Protein AF-A0A7C1Y6N6-F1 (afdb_monomer_lite)

Structure (mmCIF, N/CA/C/O backbone):
data_AF-A0A7C1Y6N6-F1
#
_entry.id   AF-A0A7C1Y6N6-F1
#
loop_
_atom_site.group_PDB
_atom_site.id
_atom_site.type_symbol
_atom_site.label_atom_id
_atom_site.label_alt_id
_atom_site.label_comp_id
_atom_site.label_asym_id
_atom_site.label_entity_id
_atom_site.label_seq_id
_atom_site.pdbx_PDB_ins_code
_atom_site.Cartn_x
_atom_site.Cartn_y
_atom_site.Cartn_z
_atom_site.occupancy
_atom_site.B_iso_or_equiv
_atom_site.auth_seq_id
_atom_site.auth_comp_id
_atom_site.auth_asym_id
_atom_site.auth_atom_id
_atom_site.pdbx_PDB_model_num
ATOM 1 N N . ARG A 1 1 ? 8.015 -16.826 0.074 1.00 53.22 1 ARG A N 1
ATOM 2 C CA . ARG A 1 1 ? 7.740 -15.611 0.891 1.00 53.22 1 ARG A CA 1
ATOM 3 C C . ARG A 1 1 ? 8.699 -14.441 0.628 1.00 53.22 1 ARG A C 1
ATOM 5 O O . ARG A 1 1 ? 8.210 -13.325 0.575 1.00 53.22 1 ARG A O 1
ATOM 12 N N . ARG A 1 2 ? 10.025 -14.633 0.481 1.00 55.56 2 ARG A N 1
ATOM 13 C CA . ARG A 1 2 ? 10.975 -13.515 0.249 1.00 55.56 2 ARG A CA 1
ATOM 14 C C . ARG A 1 2 ? 11.038 -13.040 -1.218 1.00 55.56 2 ARG A C 1
ATOM 16 O O . ARG A 1 2 ? 10.923 -11.845 -1.450 1.00 55.56 2 ARG A O 1
ATOM 23 N N . ARG A 1 3 ? 11.111 -13.963 -2.190 1.00 61.03 3 ARG A N 1
ATOM 24 C CA . ARG A 1 3 ? 11.088 -13.671 -3.645 1.00 61.03 3 ARG A CA 1
ATOM 25 C C . ARG A 1 3 ? 9.818 -12.923 -4.085 1.00 61.03 3 ARG A C 1
ATOM 27 O O . ARG A 1 3 ? 9.898 -11.932 -4.795 1.00 61.03 3 ARG A O 1
ATOM 34 N N . THR A 1 4 ? 8.678 -13.323 -3.525 1.00 66.31 4 THR A N 1
ATOM 35 C CA . THR A 1 4 ? 7.355 -12.721 -3.759 1.00 66.31 4 THR A CA 1
ATOM 36 C C . THR A 1 4 ? 7.255 -11.245 -3.362 1.00 66.31 4 THR A C 1
ATOM 38 O O . THR A 1 4 ? 6.478 -10.519 -3.967 1.00 66.31 4 THR A O 1
ATOM 41 N N . ASN A 1 5 ? 8.036 -10.774 -2.380 1.00 72.69 5 ASN A N 1
ATOM 42 C CA . ASN A 1 5 ? 8.014 -9.357 -1.991 1.00 72.69 5 ASN A CA 1
ATOM 43 C C . ASN A 1 5 ? 8.775 -8.479 -2.991 1.00 72.69 5 ASN A C 1
ATOM 45 O O . ASN A 1 5 ? 8.310 -7.395 -3.308 1.00 72.69 5 ASN A O 1
ATOM 49 N N . LEU A 1 6 ? 9.913 -8.950 -3.510 1.00 75.06 6 LEU A N 1
ATOM 50 C CA . LEU A 1 6 ? 10.669 -8.202 -4.518 1.00 75.06 6 LEU A CA 1
ATOM 51 C C . LEU A 1 6 ? 9.906 -8.137 -5.846 1.00 75.06 6 LEU A C 1
ATOM 53 O O . LEU A 1 6 ? 9.823 -7.080 -6.453 1.00 75.06 6 LEU A O 1
ATOM 57 N N . GLN A 1 7 ? 9.290 -9.250 -6.254 1.00 78.25 7 GLN A N 1
ATOM 58 C CA . GLN A 1 7 ? 8.429 -9.295 -7.441 1.00 78.25 7 GLN A CA 1
ATOM 59 C C . GLN A 1 7 ? 7.243 -8.333 -7.320 1.00 78.25 7 GLN A C 1
ATOM 61 O O . GLN A 1 7 ? 6.901 -7.665 -8.289 1.00 78.25 7 GLN A O 1
ATOM 66 N N . ARG A 1 8 ? 6.658 -8.220 -6.118 1.00 76.56 8 ARG A N 1
ATOM 67 C CA . ARG A 1 8 ? 5.615 -7.231 -5.834 1.00 76.56 8 ARG A CA 1
ATOM 68 C C . ARG A 1 8 ? 6.126 -5.806 -6.031 1.00 76.56 8 ARG A C 1
ATOM 70 O O . ARG A 1 8 ? 5.504 -5.052 -6.759 1.00 76.56 8 ARG A O 1
ATOM 77 N N . MET A 1 9 ? 7.249 -5.462 -5.404 1.00 76.19 9 MET A N 1
ATOM 78 C CA . MET A 1 9 ? 7.831 -4.121 -5.501 1.00 76.19 9 MET A CA 1
ATOM 79 C C . MET A 1 9 ? 8.211 -3.759 -6.936 1.00 76.19 9 MET A C 1
ATOM 81 O O . MET A 1 9 ? 7.994 -2.637 -7.368 1.00 76.19 9 MET A O 1
ATOM 85 N N . PHE A 1 10 ? 8.739 -4.718 -7.695 1.00 80.50 10 PHE A N 1
ATOM 86 C CA . PHE A 1 10 ? 9.030 -4.516 -9.108 1.00 80.50 10 PHE A CA 1
ATOM 87 C C . PHE A 1 10 ? 7.756 -4.219 -9.910 1.00 80.50 10 PHE A C 1
ATOM 89 O O . PHE A 1 10 ? 7.729 -3.257 -10.668 1.00 80.50 10 PHE A O 1
ATOM 96 N N . LEU A 1 11 ? 6.679 -4.981 -9.693 1.00 81.75 11 LEU A N 1
ATOM 97 C CA . LEU A 1 11 ? 5.382 -4.696 -10.315 1.00 81.75 11 LEU A CA 1
ATOM 98 C C . LEU A 1 11 ? 4.800 -3.346 -9.876 1.00 81.75 11 LEU A C 1
ATOM 100 O O . LEU A 1 11 ? 4.214 -2.661 -10.703 1.00 81.75 11 LEU A O 1
ATOM 104 N N . GLU A 1 12 ? 4.979 -2.939 -8.618 1.00 75.62 12 GLU A N 1
ATOM 105 C CA . GLU A 1 12 ? 4.579 -1.607 -8.140 1.00 75.62 12 GLU A CA 1
ATOM 106 C C . GLU A 1 12 ? 5.338 -0.496 -8.869 1.00 75.62 12 GLU A C 1
ATOM 108 O O . GLU A 1 12 ? 4.723 0.489 -9.258 1.00 75.62 12 GLU A O 1
ATOM 113 N N . ILE A 1 13 ? 6.642 -0.658 -9.111 1.00 78.75 13 ILE A N 1
ATOM 114 C CA . ILE A 1 13 ? 7.439 0.307 -9.885 1.00 78.75 13 ILE A CA 1
ATOM 115 C C . ILE A 1 13 ? 6.939 0.387 -11.321 1.00 78.75 13 ILE A C 1
ATOM 117 O O . ILE A 1 13 ? 6.747 1.484 -11.835 1.00 78.75 13 ILE A O 1
ATOM 121 N N . LEU A 1 14 ? 6.706 -0.762 -11.958 1.00 80.56 14 LEU A N 1
ATOM 122 C CA . LEU A 1 14 ? 6.194 -0.801 -13.325 1.00 80.56 14 LEU A CA 1
ATOM 123 C C . LEU A 1 14 ? 4.798 -0.178 -13.424 1.00 80.56 14 LEU A C 1
ATOM 125 O O . LEU A 1 14 ? 4.539 0.557 -14.370 1.00 80.56 14 LEU A O 1
ATOM 129 N N . LEU A 1 15 ? 3.931 -0.411 -12.434 1.00 76.94 15 LEU A N 1
ATOM 130 C CA . LEU A 1 15 ? 2.653 0.286 -12.313 1.00 76.94 15 LEU A CA 1
ATOM 131 C C . LEU A 1 15 ? 2.894 1.795 -12.174 1.00 76.94 15 LEU A C 1
ATOM 133 O O . LEU A 1 15 ? 2.416 2.564 -12.993 1.00 76.94 15 LEU A O 1
ATOM 137 N N . HIS A 1 16 ? 3.690 2.246 -11.207 1.00 70.19 16 HIS A N 1
ATOM 138 C CA . HIS A 1 16 ? 3.958 3.674 -11.022 1.00 70.19 16 HIS A CA 1
ATOM 139 C C . HIS A 1 16 ? 4.519 4.364 -12.278 1.00 70.19 16 HIS A C 1
ATOM 141 O O . HIS A 1 16 ? 4.119 5.494 -12.558 1.00 70.19 16 HIS A O 1
ATOM 147 N N . ALA A 1 17 ? 5.376 3.679 -13.042 1.00 73.31 17 ALA A N 1
ATOM 148 C CA . ALA A 1 17 ? 5.928 4.163 -14.304 1.00 73.31 17 ALA A CA 1
ATOM 149 C C . ALA A 1 17 ? 4.894 4.193 -15.441 1.00 73.31 17 ALA A C 1
ATOM 151 O O . ALA A 1 17 ? 4.815 5.190 -16.148 1.00 73.31 17 ALA A O 1
ATOM 152 N N . ALA A 1 18 ? 4.069 3.150 -15.590 1.00 73.88 18 ALA A N 1
ATOM 153 C CA . ALA A 1 18 ? 3.022 3.096 -16.618 1.00 73.88 18 ALA A CA 1
ATOM 154 C C . ALA A 1 18 ? 1.959 4.193 -16.434 1.00 73.88 18 ALA A C 1
ATOM 156 O O . ALA A 1 18 ? 1.316 4.631 -17.373 1.00 73.88 18 ALA A O 1
ATOM 157 N N . TRP A 1 19 ? 1.793 4.686 -15.210 1.00 68.62 19 TRP A N 1
ATOM 158 C CA . TRP A 1 19 ? 0.870 5.770 -14.901 1.00 68.62 19 TRP A CA 1
ATOM 159 C C . TRP A 1 19 ? 1.496 7.181 -15.030 1.00 68.62 19 TRP A C 1
ATOM 161 O O . TRP A 1 19 ? 0.855 8.158 -14.617 1.00 68.62 19 TRP A O 1
ATOM 171 N N . ALA A 1 20 ? 2.732 7.328 -15.532 1.00 62.59 20 ALA A N 1
ATOM 172 C CA . ALA A 1 20 ? 3.451 8.612 -15.607 1.00 62.59 20 ALA A CA 1
ATOM 173 C C . ALA A 1 20 ? 2.683 9.699 -16.382 1.00 62.59 20 ALA A C 1
ATOM 175 O O . ALA A 1 20 ? 2.687 10.853 -15.958 1.00 62.59 20 ALA A O 1
ATOM 176 N N . ASP A 1 21 ? 1.921 9.308 -17.404 1.00 62.91 21 ASP A N 1
ATOM 177 C CA . ASP A 1 21 ? 1.156 10.226 -18.261 1.00 62.91 21 ASP A CA 1
ATOM 178 C C . ASP A 1 21 ? -0.277 10.487 -17.744 1.00 62.91 21 ASP A C 1
ATOM 180 O O . ASP A 1 21 ? -1.095 11.132 -18.398 1.00 62.91 21 ASP A O 1
ATOM 184 N N . GLY A 1 22 ? -0.600 9.997 -16.541 1.00 59.34 22 GLY A N 1
ATOM 185 C CA . GLY A 1 22 ? -1.863 10.265 -15.841 1.00 59.34 22 GLY A CA 1
ATOM 186 C C . GLY A 1 22 ? -3.009 9.290 -16.138 1.00 59.34 22 GLY A C 1
ATOM 187 O O . GLY A 1 22 ? -3.966 9.245 -15.366 1.00 59.34 22 GLY A O 1
ATOM 188 N N . VAL A 1 23 ? -2.899 8.456 -17.176 1.00 70.81 23 VAL A N 1
ATOM 189 C CA . VAL A 1 23 ? -3.888 7.426 -17.542 1.00 70.81 23 VAL A CA 1
ATOM 190 C C . VAL A 1 23 ? -3.160 6.132 -17.890 1.00 70.81 23 VAL A C 1
ATOM 192 O O . VAL A 1 23 ? -2.281 6.158 -18.738 1.00 70.81 23 VAL A O 1
ATOM 195 N N . LEU A 1 24 ? -3.541 5.010 -17.269 1.00 72.94 24 LEU A N 1
ATOM 196 C CA . LEU A 1 24 ? -3.082 3.685 -17.696 1.00 72.94 24 LEU A CA 1
ATOM 197 C C . LEU A 1 24 ? -3.916 3.217 -18.883 1.00 72.94 24 LEU A C 1
ATOM 199 O O . LEU A 1 24 ? -5.133 3.043 -18.762 1.00 72.94 24 LEU A O 1
ATOM 203 N N . GLN A 1 25 ? -3.265 3.007 -20.019 1.00 78.69 25 GLN A N 1
ATOM 204 C CA . GLN A 1 25 ? -3.929 2.528 -21.222 1.00 78.69 25 GLN A CA 1
ATOM 205 C C . GLN A 1 25 ? -4.237 1.024 -21.117 1.00 78.69 25 GLN A C 1
ATOM 207 O O . GLN A 1 25 ? -3.493 0.280 -20.464 1.00 78.69 25 GLN A O 1
ATOM 212 N N . PRO A 1 26 ? -5.311 0.533 -21.764 1.00 80.12 26 PRO A N 1
ATOM 213 C CA . PRO A 1 26 ? -5.644 -0.893 -21.773 1.00 80.12 26 PRO A CA 1
ATOM 214 C C . PRO A 1 26 ? -4.478 -1.788 -22.223 1.00 80.12 26 PRO A C 1
ATOM 216 O O . PRO A 1 26 ? -4.283 -2.882 -21.689 1.00 80.12 26 PRO A O 1
ATOM 219 N N . GLU A 1 27 ? -3.669 -1.316 -23.171 1.00 80.56 27 GLU A N 1
ATOM 220 C CA . GLU A 1 27 ? -2.489 -2.003 -23.694 1.00 80.56 27 GLU A CA 1
ATOM 221 C C . GLU A 1 27 ? -1.383 -2.134 -22.635 1.00 80.56 27 GLU A C 1
ATOM 223 O O . GLU A 1 27 ? -0.765 -3.195 -22.500 1.00 80.56 27 GLU A O 1
ATOM 228 N N . GLU A 1 28 ? -1.164 -1.084 -21.841 1.00 80.50 28 GLU A N 1
ATOM 229 C CA . GLU A 1 28 ? -0.197 -1.072 -20.740 1.00 80.50 28 GLU A CA 1
ATOM 230 C C . GLU A 1 28 ? -0.659 -1.981 -19.600 1.00 80.50 28 GLU A C 1
ATOM 232 O O . GLU A 1 28 ? 0.128 -2.768 -19.070 1.00 80.50 28 GLU A O 1
ATOM 237 N N . GLN A 1 29 ? -1.953 -1.950 -19.270 1.00 81.88 29 GLN A N 1
ATOM 238 C CA . GLN A 1 29 ? -2.547 -2.852 -18.287 1.00 81.88 29 GLN A CA 1
ATOM 239 C C . GLN A 1 29 ? -2.396 -4.321 -18.717 1.00 81.88 29 GLN A C 1
ATOM 241 O O . GLN A 1 29 ? -1.992 -5.172 -17.917 1.00 81.88 29 GLN A O 1
ATOM 246 N N . ALA A 1 30 ? -2.653 -4.626 -19.993 1.00 83.62 30 ALA A N 1
ATOM 247 C CA . ALA A 1 30 ? -2.473 -5.963 -20.550 1.00 83.62 30 ALA A CA 1
ATOM 248 C C . ALA A 1 30 ? -1.001 -6.412 -20.514 1.00 83.62 30 ALA A C 1
ATOM 250 O O . ALA A 1 30 ? -0.710 -7.564 -20.173 1.00 83.62 30 ALA A O 1
ATOM 251 N N . LEU A 1 31 ? -0.057 -5.514 -20.814 1.00 86.00 31 LEU A N 1
ATOM 252 C CA . LEU A 1 31 ? 1.376 -5.792 -20.704 1.00 86.00 31 LEU A CA 1
ATOM 253 C C . LEU A 1 31 ? 1.788 -6.077 -19.253 1.00 86.00 31 LEU A C 1
ATOM 255 O O . LEU A 1 31 ? 2.456 -7.079 -18.994 1.00 86.00 31 LEU A O 1
ATOM 259 N N . LEU A 1 32 ? 1.354 -5.252 -18.299 1.00 86.69 32 LEU A N 1
ATOM 260 C CA . LEU A 1 32 ? 1.636 -5.442 -16.874 1.00 86.69 32 LEU A CA 1
ATOM 261 C C . LEU A 1 32 ? 1.068 -6.762 -16.348 1.00 86.69 32 LEU A C 1
ATOM 263 O O . LEU A 1 32 ? 1.739 -7.448 -15.574 1.00 86.69 32 LEU A O 1
ATOM 267 N N . ARG A 1 33 ? -0.122 -7.163 -16.812 1.00 86.62 33 ARG A N 1
ATOM 268 C CA . ARG A 1 33 ? -0.713 -8.465 -16.479 1.00 86.62 33 ARG A CA 1
ATOM 269 C C . ARG A 1 33 ? 0.150 -9.618 -16.987 1.00 86.62 33 ARG A C 1
ATOM 271 O O . ARG A 1 33 ? 0.455 -10.524 -16.218 1.00 86.62 33 ARG A O 1
ATOM 278 N N . ARG A 1 34 ? 0.639 -9.538 -18.229 1.00 85.94 34 ARG A N 1
ATOM 279 C CA . ARG A 1 34 ? 1.562 -10.539 -18.798 1.00 85.94 34 ARG A CA 1
ATOM 280 C C . ARG A 1 34 ? 2.887 -10.611 -18.036 1.00 85.94 34 ARG A C 1
ATOM 282 O O . ARG A 1 34 ? 3.404 -11.704 -17.815 1.00 85.94 34 ARG A O 1
ATOM 289 N N . VAL A 1 35 ? 3.435 -9.469 -17.614 1.00 86.19 35 VAL A N 1
ATOM 290 C CA . VAL A 1 35 ? 4.643 -9.428 -16.771 1.00 86.19 35 VAL A CA 1
ATOM 291 C C . VAL A 1 35 ? 4.365 -10.065 -15.407 1.00 86.19 35 VAL A C 1
ATOM 293 O O . VAL A 1 35 ? 5.174 -10.859 -14.928 1.00 86.19 35 VAL A O 1
ATOM 296 N N . ALA A 1 36 ? 3.215 -9.777 -14.794 1.00 86.12 36 ALA A N 1
ATOM 297 C CA . ALA A 1 36 ? 2.814 -10.372 -13.523 1.00 86.12 36 ALA A CA 1
ATOM 298 C C . ALA A 1 36 ? 2.668 -11.898 -13.621 1.00 86.12 36 ALA A C 1
ATOM 300 O O . ALA A 1 36 ? 3.207 -12.615 -12.772 1.00 86.12 36 ALA A O 1
ATOM 301 N N . ASP A 1 37 ? 2.042 -12.394 -14.689 1.00 86.44 37 ASP A N 1
ATOM 302 C CA . ASP A 1 37 ? 1.920 -13.827 -14.966 1.00 86.44 37 ASP A CA 1
ATOM 303 C C . ASP A 1 37 ? 3.304 -14.481 -15.117 1.00 86.44 37 ASP A C 1
ATOM 305 O O . ASP A 1 37 ? 3.590 -15.492 -14.472 1.00 86.44 37 ASP A O 1
ATOM 309 N N . GLY A 1 38 ? 4.217 -13.857 -15.873 1.00 83.94 38 GLY A N 1
ATOM 310 C CA . GLY A 1 38 ? 5.602 -14.324 -16.028 1.00 83.94 38 GLY A CA 1
ATOM 311 C C . GLY A 1 38 ? 6.410 -14.341 -14.721 1.00 83.94 38 GLY A C 1
ATOM 312 O O . GLY A 1 38 ? 7.340 -15.133 -14.566 1.00 83.94 38 GLY A O 1
ATOM 313 N N . LEU A 1 39 ? 6.036 -13.511 -13.745 1.00 81.50 39 LEU A N 1
ATOM 314 C CA . LEU A 1 39 ? 6.626 -13.485 -12.404 1.00 81.50 39 LEU A CA 1
ATOM 315 C C . LEU A 1 39 ? 5.943 -14.455 -11.422 1.00 81.50 39 LEU A C 1
ATOM 317 O O . LEU A 1 39 ? 6.400 -14.581 -10.280 1.00 81.50 39 LEU A O 1
ATOM 321 N N . GLY A 1 40 ? 4.888 -15.159 -11.842 1.00 82.94 40 GLY A N 1
ATOM 322 C CA . GLY A 1 40 ? 4.114 -16.074 -11.002 1.00 82.94 40 GLY A CA 1
ATOM 323 C C . GLY A 1 40 ? 3.189 -15.359 -10.012 1.00 82.94 40 GLY A C 1
ATOM 324 O O . GLY A 1 40 ? 2.911 -15.888 -8.932 1.00 82.94 40 GLY A O 1
ATOM 325 N N . PHE A 1 41 ? 2.751 -14.140 -10.334 1.00 79.75 41 PHE A N 1
ATOM 326 C CA . PHE A 1 41 ? 1.804 -13.380 -9.526 1.00 79.75 41 PHE A CA 1
ATOM 327 C C . PHE A 1 41 ? 0.365 -13.812 -9.847 1.00 79.75 41 PHE A C 1
ATOM 329 O O . PHE A 1 41 ? -0.040 -13.735 -11.001 1.00 79.75 41 PHE A O 1
ATOM 336 N N . PRO A 1 42 ? -0.446 -14.245 -8.862 1.00 86.25 42 PRO A N 1
ATOM 337 C CA . PRO A 1 42 ? -1.829 -14.617 -9.135 1.00 86.25 42 PRO A CA 1
ATOM 338 C C . PRO A 1 42 ? -2.647 -13.429 -9.675 1.00 86.25 42 PRO A C 1
ATOM 340 O O . PRO A 1 42 ? -2.527 -12.336 -9.113 1.00 86.25 42 PRO A O 1
ATOM 343 N N . PRO A 1 43 ? -3.561 -13.648 -10.639 1.00 81.62 43 PRO A N 1
ATOM 344 C CA . PRO A 1 43 ? -4.466 -12.633 -11.190 1.00 81.62 43 PRO A CA 1
ATOM 345 C C . PRO A 1 43 ? -5.125 -11.744 -10.118 1.00 81.62 43 PRO A C 1
ATOM 347 O O . PRO A 1 43 ? -4.917 -10.535 -10.079 1.00 81.62 43 PRO A O 1
ATOM 350 N N . ALA A 1 44 ? -5.779 -12.362 -9.131 1.00 83.06 44 ALA A N 1
ATOM 351 C CA . ALA A 1 44 ? -6.438 -11.642 -8.038 1.00 83.06 44 ALA A CA 1
ATOM 352 C C . ALA A 1 44 ? -5.469 -10.864 -7.123 1.00 83.06 44 ALA A C 1
ATOM 354 O O . ALA A 1 44 ? -5.871 -9.948 -6.408 1.00 83.06 44 ALA A O 1
ATOM 355 N N . ALA A 1 45 ? -4.191 -11.254 -7.067 1.00 78.75 45 ALA A N 1
ATOM 356 C CA . ALA A 1 45 ? -3.183 -10.518 -6.309 1.00 78.75 45 ALA A CA 1
ATOM 357 C C . ALA A 1 45 ? -2.709 -9.266 -7.056 1.00 78.75 45 ALA A C 1
ATOM 359 O O . ALA A 1 45 ? -2.385 -8.284 -6.387 1.00 78.75 45 ALA A O 1
ATOM 360 N N . PHE A 1 46 ? -2.689 -9.307 -8.391 1.00 82.94 46 PHE A N 1
ATOM 361 C CA . PHE A 1 46 ? -2.466 -8.137 -9.235 1.00 82.94 46 PHE A CA 1
ATOM 362 C C . PHE A 1 46 ? -3.631 -7.155 -9.115 1.00 82.94 46 PHE A C 1
ATOM 364 O O . PHE A 1 46 ? -3.386 -5.997 -8.808 1.00 82.94 46 PHE A O 1
ATOM 371 N N . ASP A 1 47 ? -4.879 -7.624 -9.222 1.00 82.69 47 ASP A N 1
ATOM 372 C CA . ASP A 1 47 ? -6.069 -6.757 -9.129 1.00 82.69 47 ASP A CA 1
ATOM 373 C C . ASP A 1 47 ? -6.095 -5.974 -7.805 1.00 82.69 47 ASP A C 1
ATOM 375 O O . ASP A 1 47 ? -6.344 -4.770 -7.763 1.00 82.69 47 ASP A O 1
ATOM 379 N N . ARG A 1 48 ? -5.751 -6.645 -6.695 1.00 82.12 48 ARG A N 1
ATOM 380 C CA . ARG A 1 48 ? -5.606 -5.985 -5.388 1.00 82.12 48 ARG A CA 1
ATOM 381 C C . ARG A 1 48 ? -4.468 -4.970 -5.364 1.00 82.12 48 ARG A C 1
ATOM 383 O O . ARG A 1 48 ? -4.604 -3.939 -4.720 1.00 82.12 48 ARG A O 1
ATOM 390 N N . LEU A 1 49 ? -3.339 -5.279 -5.999 1.00 79.38 49 LEU A N 1
ATOM 391 C CA . LEU A 1 49 ? -2.184 -4.384 -6.041 1.00 79.38 49 LEU A CA 1
ATOM 392 C C . LEU A 1 49 ? -2.496 -3.119 -6.843 1.00 79.38 49 LEU A C 1
ATOM 394 O O . LEU A 1 49 ? -2.228 -2.018 -6.377 1.00 79.38 49 LEU A O 1
ATOM 398 N N . GLU A 1 50 ? -3.116 -3.282 -8.007 1.00 81.06 50 GLU A N 1
ATOM 399 C CA . GLU A 1 50 ? -3.578 -2.193 -8.860 1.00 81.06 50 GLU A CA 1
ATOM 400 C C . GLU A 1 50 ? -4.586 -1.300 -8.124 1.00 81.06 50 GLU A C 1
ATOM 402 O O . GLU A 1 50 ? -4.422 -0.079 -8.089 1.00 81.06 50 GLU A O 1
ATOM 407 N N . ALA A 1 51 ? -5.571 -1.899 -7.444 1.00 82.19 51 ALA A N 1
ATOM 408 C CA . ALA A 1 51 ? -6.536 -1.161 -6.633 1.00 82.19 51 ALA A CA 1
ATOM 409 C C . ALA A 1 51 ? -5.862 -0.341 -5.516 1.00 82.19 51 ALA A C 1
ATOM 411 O O . ALA A 1 51 ? -6.224 0.817 -5.299 1.00 82.19 51 ALA A O 1
ATOM 412 N N . MET A 1 52 ? -4.856 -0.910 -4.840 1.00 76.81 52 MET A N 1
ATOM 413 C CA . MET A 1 52 ? -4.081 -0.208 -3.809 1.00 76.81 52 MET A CA 1
ATOM 414 C C . MET A 1 52 ? -3.286 0.970 -4.388 1.00 76.81 52 MET A C 1
ATOM 416 O O . MET A 1 52 ? -3.328 2.062 -3.825 1.00 76.81 52 MET A O 1
ATOM 420 N N . VAL A 1 53 ? -2.601 0.781 -5.521 1.00 78.38 53 VAL A N 1
ATOM 421 C CA . VAL A 1 53 ? -1.819 1.843 -6.183 1.00 78.38 53 VAL A CA 1
ATOM 422 C C . VAL A 1 53 ? -2.725 2.988 -6.649 1.00 78.38 53 VAL A C 1
ATOM 424 O O . VAL A 1 53 ? -2.390 4.160 -6.462 1.00 78.38 53 VAL A O 1
ATOM 427 N N . ARG A 1 54 ? -3.910 2.669 -7.187 1.00 78.81 54 ARG A N 1
ATOM 428 C CA . ARG A 1 54 ? -4.919 3.667 -7.573 1.00 78.81 54 ARG A CA 1
ATOM 429 C C . ARG A 1 54 ? -5.421 4.468 -6.369 1.00 78.81 54 ARG A C 1
ATOM 431 O O . ARG A 1 54 ? -5.503 5.691 -6.452 1.00 78.81 54 ARG A O 1
ATOM 438 N N . ALA A 1 55 ? -5.720 3.800 -5.253 1.00 76.50 55 ALA A N 1
ATOM 439 C CA . ALA A 1 55 ? -6.152 4.463 -4.022 1.00 76.50 55 ALA A CA 1
ATOM 440 C C . ALA A 1 55 ? -5.060 5.379 -3.441 1.00 76.50 55 ALA A C 1
ATOM 442 O O . ALA A 1 55 ? -5.357 6.487 -3.005 1.00 76.50 55 ALA A O 1
ATOM 443 N N . GLN A 1 56 ? -3.790 4.964 -3.497 1.00 74.62 56 GLN A N 1
ATOM 444 C CA . GLN A 1 56 ? -2.662 5.802 -3.070 1.00 74.62 56 GLN A CA 1
ATOM 445 C C . GLN A 1 56 ? -2.570 7.095 -3.883 1.00 74.62 56 GLN A C 1
ATOM 447 O O . GLN A 1 56 ? -2.413 8.169 -3.308 1.00 74.62 56 GLN A O 1
ATOM 452 N N . ARG A 1 57 ? -2.731 7.026 -5.209 1.00 73.81 57 ARG A N 1
ATOM 453 C CA . ARG A 1 57 ? -2.763 8.236 -6.043 1.00 73.81 57 ARG A CA 1
ATOM 454 C C . ARG A 1 57 ? -3.943 9.152 -5.733 1.00 73.81 57 ARG A C 1
ATOM 456 O O . ARG A 1 57 ? -3.752 10.357 -5.757 1.00 73.81 57 ARG A O 1
ATOM 463 N N . ALA A 1 58 ? -5.125 8.627 -5.428 1.00 74.25 58 ALA A N 1
ATOM 464 C CA . ALA A 1 58 ? -6.257 9.471 -5.033 1.00 74.25 58 ALA A CA 1
ATOM 465 C C . ALA A 1 58 ? -5.989 10.197 -3.698 1.00 74.25 58 ALA A C 1
ATOM 467 O O . ALA A 1 58 ? -6.199 11.403 -3.588 1.00 74.25 58 ALA A O 1
ATOM 468 N N . PHE A 1 59 ? -5.402 9.484 -2.733 1.00 69.69 59 PHE A N 1
ATOM 469 C CA . PHE A 1 59 ? -5.133 10.004 -1.393 1.00 69.69 59 PHE A CA 1
ATOM 470 C C . PHE A 1 59 ? -3.977 11.018 -1.338 1.00 69.69 59 PHE A C 1
ATOM 472 O O . PHE A 1 59 ? -4.057 12.011 -0.613 1.00 69.69 59 PHE A O 1
ATOM 479 N N . PHE A 1 60 ? -2.891 10.777 -2.086 1.00 71.06 60 PHE A N 1
ATOM 480 C CA . PHE A 1 60 ? -1.678 11.616 -2.082 1.00 71.06 60 PHE A CA 1
ATOM 481 C C . PHE A 1 60 ? -1.545 12.530 -3.311 1.00 71.06 60 PHE A C 1
ATOM 483 O O . PHE A 1 60 ? -0.829 13.524 -3.254 1.00 71.06 60 PHE A O 1
ATOM 490 N N . GLY A 1 61 ? -2.242 12.235 -4.410 1.00 61.97 61 GLY A N 1
ATOM 491 C CA . GLY A 1 61 ? -2.211 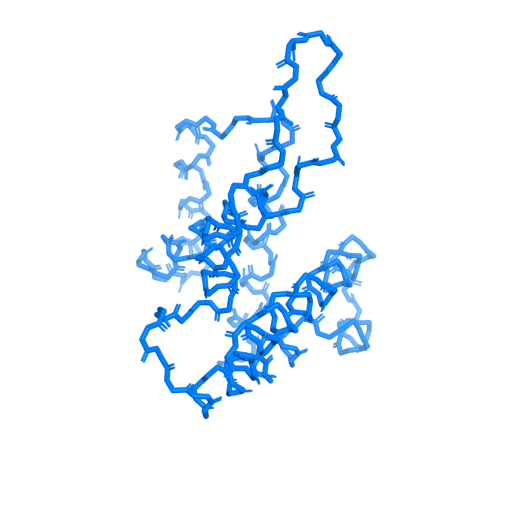12.995 -5.668 1.00 61.97 61 GLY A CA 1
ATOM 492 C C . GLY A 1 61 ? -3.123 14.223 -5.700 1.00 61.97 61 GLY A C 1
ATOM 493 O O . GLY A 1 61 ? -3.140 14.933 -6.698 1.00 61.97 61 GLY A O 1
ATOM 494 N N . GLY A 1 62 ? -3.820 14.540 -4.603 1.00 54.78 62 GLY A N 1
ATOM 495 C CA . GLY A 1 62 ? -4.545 15.808 -4.423 1.00 54.78 62 GLY A CA 1
ATOM 496 C C . GLY A 1 62 ? -3.650 17.054 -4.300 1.00 54.78 62 GLY A C 1
ATOM 497 O O . GLY A 1 62 ? -4.123 18.105 -3.876 1.00 54.78 62 GLY A O 1
ATOM 498 N N . GLY A 1 63 ? -2.364 16.946 -4.633 1.00 49.53 63 GLY A N 1
ATOM 499 C CA . GLY A 1 63 ? -1.398 18.036 -4.615 1.00 49.53 63 GLY A CA 1
ATOM 500 C C . GLY A 1 63 ? -0.262 17.790 -5.599 1.00 49.53 63 GLY A C 1
ATOM 501 O O . GLY A 1 63 ? 0.838 17.497 -5.163 1.00 49.53 63 GLY A O 1
ATOM 502 N N . HIS A 1 64 ? -0.546 17.863 -6.903 1.00 38.62 64 HIS A N 1
ATOM 503 C CA . HIS A 1 64 ? 0.390 18.279 -7.960 1.00 38.62 64 HIS A CA 1
ATOM 504 C C . HIS A 1 64 ? -0.410 18.605 -9.241 1.00 38.62 64 HIS A C 1
ATOM 506 O O . HIS A 1 64 ? -0.679 17.757 -10.084 1.00 38.62 64 HIS A O 1
ATOM 512 N N . GLU A 1 65 ? -0.871 19.855 -9.277 1.00 40.38 65 GLU A N 1
ATOM 513 C CA . GLU A 1 65 ? -1.091 20.757 -10.420 1.00 40.38 65 GLU A CA 1
ATOM 514 C C . GLU A 1 65 ? -1.326 20.153 -11.823 1.00 40.38 65 GLU A C 1
ATOM 516 O O . GLU A 1 65 ? -0.407 19.973 -12.619 1.00 40.38 65 GLU A O 1
ATOM 521 N N . GLN A 1 66 ? -2.606 20.027 -12.189 1.00 38.19 66 GLN A N 1
ATOM 522 C CA . GLN A 1 66 ? -3.059 20.421 -13.528 1.00 38.19 66 GLN A CA 1
ATOM 523 C C . GLN A 1 66 ? -3.125 21.960 -13.584 1.00 38.19 66 GLN A C 1
ATOM 525 O O . GLN A 1 66 ? -3.835 22.558 -12.769 1.00 38.19 66 GLN A O 1
ATOM 530 N N . PRO A 1 67 ? -2.443 22.636 -14.527 1.00 36.16 67 PRO A N 1
ATOM 531 C CA . PRO A 1 67 ? -2.617 24.065 -14.722 1.00 36.16 67 PRO A CA 1
ATOM 532 C C . PRO A 1 67 ? -3.885 24.296 -15.554 1.00 36.16 67 PRO A C 1
ATOM 534 O O . PRO A 1 67 ? -3.872 24.188 -16.777 1.00 36.16 67 PRO A O 1
ATOM 537 N N . GLY A 1 68 ? -4.987 24.619 -14.875 1.00 38.12 68 GLY A N 1
ATOM 538 C CA . GLY A 1 68 ? -6.200 25.149 -15.503 1.00 38.12 68 GLY A CA 1
ATOM 539 C C . GLY A 1 68 ? -7.431 24.262 -15.343 1.00 38.12 68 GLY A C 1
ATOM 540 O O . GLY A 1 68 ? -7.745 23.454 -16.207 1.00 38.12 68 GLY A O 1
ATOM 541 N N . GLY A 1 69 ? -8.181 24.467 -14.260 1.00 36.16 69 GLY A N 1
ATOM 542 C CA . GLY A 1 69 ? -9.499 23.858 -14.090 1.00 36.16 69 GLY A CA 1
ATOM 543 C C . GLY A 1 69 ? -10.025 24.027 -12.671 1.00 36.16 69 GLY A C 1
ATOM 544 O O . GLY A 1 69 ? -9.548 23.366 -11.762 1.00 36.16 69 GLY A O 1
ATOM 545 N N . TYR A 1 70 ? -10.961 24.961 -12.502 1.00 37.28 70 TYR A N 1
ATOM 546 C CA . TYR A 1 70 ? -11.864 25.179 -11.364 1.00 37.28 70 TYR A CA 1
ATOM 547 C C . TYR A 1 70 ? -11.711 24.254 -10.135 1.00 37.28 70 TYR A C 1
ATOM 549 O O . TYR A 1 70 ? -12.087 23.090 -10.177 1.00 37.28 70 TYR A O 1
ATOM 557 N N . GLY A 1 71 ? -11.232 24.844 -9.031 1.00 43.47 71 GLY A N 1
ATOM 558 C CA . GLY A 1 71 ? -11.394 24.427 -7.629 1.00 43.47 71 GLY A CA 1
ATOM 559 C C . GLY A 1 71 ? -11.810 22.980 -7.355 1.00 43.47 71 GLY A C 1
ATOM 560 O O . GLY A 1 71 ? -12.980 22.717 -7.093 1.00 43.47 71 GLY A O 1
ATOM 561 N N . ALA A 1 72 ? -10.844 22.063 -7.309 1.00 46.00 72 ALA A N 1
ATOM 562 C CA . ALA A 1 72 ? -11.047 20.782 -6.645 1.00 46.00 72 ALA A CA 1
ATOM 563 C C . ALA A 1 72 ? -10.972 21.004 -5.127 1.00 46.00 72 ALA A C 1
ATOM 565 O O . ALA A 1 72 ? -9.893 21.084 -4.536 1.00 46.00 72 ALA A O 1
ATOM 566 N N . GLU A 1 73 ? -12.136 21.164 -4.504 1.00 48.91 73 GLU A N 1
ATOM 567 C CA . GLU A 1 73 ? -12.299 21.077 -3.056 1.00 48.91 73 GLU A CA 1
ATOM 568 C C . GLU A 1 73 ? -11.667 19.765 -2.564 1.00 48.91 73 GLU A C 1
ATOM 570 O O . GLU A 1 73 ? -11.808 18.718 -3.202 1.00 48.91 73 GLU A O 1
ATOM 575 N N . ALA A 1 74 ? -10.918 19.817 -1.458 1.00 52.91 74 ALA A N 1
ATOM 576 C CA . ALA A 1 74 ? -10.338 18.614 -0.870 1.00 52.91 74 ALA A CA 1
ATOM 577 C C . ALA A 1 74 ? -11.445 17.556 -0.689 1.00 52.91 74 ALA A C 1
ATOM 579 O O . ALA A 1 74 ? -12.509 17.907 -0.172 1.00 52.91 74 ALA A O 1
ATOM 580 N N . PRO A 1 75 ? -11.223 16.285 -1.084 1.00 56.56 75 PRO A N 1
ATOM 581 C CA . PRO A 1 75 ? -12.269 15.274 -1.015 1.00 56.56 75 PRO A CA 1
ATOM 582 C C . PRO A 1 75 ? -12.838 15.186 0.411 1.00 56.56 75 PRO A C 1
ATOM 584 O O . PRO A 1 75 ? -12.065 15.324 1.374 1.00 56.56 75 PRO A O 1
ATOM 587 N N . PRO A 1 76 ? -14.161 14.973 0.565 1.00 64.94 76 PRO A N 1
ATOM 588 C CA . PRO A 1 76 ? -14.813 14.816 1.857 1.00 64.94 76 PRO A CA 1
ATOM 589 C C . PRO A 1 76 ? -14.030 13.889 2.791 1.00 64.94 76 PRO A C 1
ATOM 591 O O . PRO A 1 76 ? -13.446 12.887 2.378 1.00 64.94 76 PRO A O 1
ATOM 594 N N . ARG A 1 77 ? -14.037 14.189 4.095 1.00 70.81 77 ARG A N 1
ATOM 595 C CA . ARG A 1 77 ? -13.277 13.424 5.103 1.00 70.81 77 ARG A CA 1
ATOM 596 C C . ARG A 1 77 ? -13.600 11.920 5.089 1.00 70.81 77 ARG A C 1
ATOM 598 O O . ARG A 1 77 ? -12.719 11.120 5.397 1.00 70.81 77 ARG A O 1
ATOM 605 N N . ALA A 1 78 ? -14.830 11.552 4.721 1.00 74.19 78 ALA A N 1
ATOM 606 C CA . ALA A 1 78 ? -15.260 10.164 4.555 1.00 74.19 78 ALA A CA 1
ATOM 607 C C . ALA A 1 78 ? -14.522 9.452 3.405 1.00 74.19 78 ALA A C 1
ATOM 609 O O . ALA A 1 78 ? -14.056 8.329 3.590 1.00 74.19 78 ALA A O 1
ATOM 610 N N . ASP A 1 79 ? -14.324 10.127 2.270 1.00 80.12 79 ASP A N 1
ATOM 611 C CA . ASP A 1 79 ? -13.632 9.564 1.105 1.00 80.12 79 ASP A CA 1
ATOM 612 C C . ASP A 1 79 ? -12.149 9.327 1.405 1.00 80.12 79 ASP A C 1
ATOM 614 O O . ASP A 1 79 ? -11.626 8.240 1.157 1.00 80.12 79 ASP A O 1
ATOM 618 N N . ARG A 1 80 ? -11.494 10.281 2.081 1.00 84.25 80 ARG A N 1
ATOM 619 C CA . ARG A 1 80 ? -10.107 10.098 2.547 1.00 84.25 80 ARG A CA 1
ATOM 620 C C . ARG A 1 80 ? -9.966 8.942 3.537 1.00 84.25 80 ARG A C 1
ATOM 622 O O . ARG A 1 80 ? -8.953 8.246 3.538 1.00 84.25 80 ARG A O 1
ATOM 629 N N . LEU A 1 81 ? -10.951 8.734 4.410 1.00 90.69 81 LEU A N 1
ATOM 630 C CA . LEU A 1 81 ? -10.904 7.640 5.380 1.00 90.69 81 LEU A CA 1
ATOM 631 C C . LEU A 1 81 ? -11.041 6.276 4.686 1.00 90.69 81 LEU A C 1
ATOM 633 O O . LEU A 1 81 ? -10.274 5.360 4.983 1.00 90.69 81 LEU A O 1
ATOM 637 N N . ARG A 1 82 ? -11.952 6.165 3.715 1.00 90.06 82 ARG A N 1
ATOM 638 C CA . ARG A 1 82 ? -12.108 4.976 2.866 1.00 90.06 82 ARG A CA 1
ATOM 639 C C . ARG A 1 82 ? -10.834 4.653 2.084 1.00 90.06 82 ARG A C 1
ATOM 641 O O . ARG A 1 82 ? -10.388 3.505 2.063 1.00 90.06 82 ARG A O 1
ATOM 648 N N . GLU A 1 83 ? -10.203 5.663 1.495 1.00 87.06 83 GLU A N 1
ATOM 649 C CA . GLU A 1 83 ? -8.914 5.518 0.814 1.00 87.06 83 GLU A CA 1
ATOM 650 C C . GLU A 1 83 ? -7.806 5.040 1.763 1.00 87.06 83 GLU A C 1
ATOM 652 O O . GLU A 1 83 ? -7.028 4.159 1.401 1.00 87.06 83 GLU A O 1
ATOM 657 N N . ALA A 1 84 ? -7.761 5.538 3.003 1.00 92.50 84 ALA A N 1
ATOM 658 C CA . ALA A 1 84 ? -6.793 5.075 3.995 1.00 92.50 84 ALA A CA 1
ATOM 659 C C . ALA A 1 84 ? -6.949 3.579 4.326 1.00 92.50 84 ALA A C 1
ATOM 661 O O . ALA A 1 84 ? -5.944 2.867 4.441 1.00 92.50 84 ALA A O 1
ATOM 662 N N . TYR A 1 85 ? -8.183 3.069 4.434 1.00 93.94 85 TYR A N 1
ATOM 663 C CA . TYR A 1 85 ? -8.422 1.630 4.612 1.00 93.94 85 TYR A CA 1
ATOM 664 C C . TYR A 1 85 ? -7.949 0.825 3.394 1.00 93.94 85 TYR A C 1
ATOM 666 O O . TYR A 1 85 ? -7.260 -0.191 3.548 1.00 93.94 85 TYR A O 1
ATOM 674 N N . ALA A 1 86 ? -8.208 1.333 2.184 1.00 91.38 86 ALA A N 1
ATOM 675 C CA . ALA A 1 86 ? -7.733 0.727 0.943 1.00 91.38 86 ALA A CA 1
ATOM 676 C C . ALA A 1 86 ? -6.193 0.695 0.850 1.00 91.38 86 ALA A C 1
ATOM 678 O O . ALA A 1 86 ? -5.633 -0.330 0.460 1.00 91.38 86 ALA A O 1
ATOM 679 N N . ILE A 1 87 ? -5.496 1.754 1.285 1.00 91.19 87 ILE A N 1
ATOM 680 C CA . ILE A 1 87 ? -4.021 1.809 1.356 1.00 91.19 87 ILE A CA 1
ATOM 681 C C . ILE A 1 87 ? -3.467 0.716 2.278 1.00 91.19 87 ILE A C 1
ATOM 683 O O . ILE A 1 87 ? -2.459 0.079 1.962 1.00 91.19 87 ILE A O 1
ATOM 687 N N . LEU A 1 88 ? -4.122 0.455 3.413 1.00 93.50 88 LEU A N 1
ATOM 688 C CA . LEU A 1 88 ? -3.727 -0.642 4.302 1.00 93.50 88 LEU A CA 1
ATOM 689 C C . LEU A 1 88 ? -4.160 -2.027 3.783 1.00 93.50 88 LEU A C 1
ATOM 691 O O . LEU A 1 88 ? -3.662 -3.055 4.264 1.00 93.50 88 LEU A O 1
ATOM 695 N N . GLY A 1 89 ? -5.034 -2.063 2.774 1.00 91.94 89 GLY A N 1
ATOM 696 C CA . GLY A 1 89 ? -5.594 -3.277 2.190 1.00 91.94 89 GLY A CA 1
ATOM 697 C C . GLY A 1 89 ? -6.491 -4.028 3.172 1.00 91.94 89 GLY A C 1
ATOM 698 O O . GLY A 1 89 ? -6.398 -5.254 3.263 1.00 91.94 89 GLY A O 1
ATOM 699 N N . VAL A 1 90 ? -7.283 -3.292 3.953 1.00 95.19 90 VAL A N 1
ATOM 700 C CA . VAL A 1 90 ? -8.242 -3.824 4.932 1.00 95.19 90 VAL A CA 1
ATOM 701 C C . VAL A 1 90 ? -9.623 -3.217 4.696 1.00 95.19 90 VAL A C 1
ATOM 703 O O . VAL A 1 90 ? -9.734 -2.156 4.087 1.00 95.19 90 VAL A O 1
ATOM 706 N N . ASP A 1 91 ? -10.662 -3.901 5.169 1.00 93.81 91 ASP A N 1
ATOM 707 C CA . ASP A 1 91 ? -12.033 -3.391 5.126 1.00 93.81 91 ASP A CA 1
ATOM 708 C C . ASP A 1 91 ? -12.242 -2.261 6.152 1.00 93.81 91 ASP A C 1
ATOM 710 O O . ASP A 1 91 ? -11.561 -2.219 7.181 1.00 93.81 91 ASP A O 1
ATOM 714 N N . GLU A 1 92 ? -13.200 -1.367 5.903 1.00 92.31 92 GLU A N 1
ATOM 715 C CA . GLU A 1 92 ? -13.575 -0.304 6.844 1.00 92.31 92 GLU A CA 1
ATOM 716 C C . GLU A 1 92 ? -14.090 -0.879 8.174 1.00 92.31 92 GLU A C 1
ATOM 718 O O . GLU A 1 92 ? -13.868 -0.290 9.237 1.00 92.31 92 GLU A O 1
ATOM 723 N N . SER A 1 93 ? -14.703 -2.069 8.132 1.00 93.69 93 SER A N 1
ATOM 724 C CA . SER A 1 93 ? -15.181 -2.811 9.299 1.00 93.69 93 SER A CA 1
ATOM 725 C C . SER A 1 93 ? -14.078 -3.580 10.038 1.00 93.69 93 SER A C 1
ATOM 727 O O . SER A 1 93 ? -14.373 -4.274 11.013 1.00 93.69 93 SER A O 1
ATOM 729 N N . ALA A 1 94 ? -12.821 -3.525 9.581 1.00 95.50 94 ALA A N 1
ATOM 730 C CA . ALA A 1 94 ? -11.725 -4.263 10.200 1.00 95.50 94 ALA A CA 1
ATOM 731 C C . ALA A 1 94 ? -11.500 -3.823 11.654 1.00 95.50 94 ALA A C 1
ATOM 733 O O . ALA A 1 94 ? -11.616 -2.643 12.001 1.00 95.50 94 ALA A O 1
ATOM 734 N N . SER A 1 95 ? -11.117 -4.766 12.510 1.00 96.19 95 SER A N 1
ATOM 735 C CA . SER A 1 95 ? -10.762 -4.478 13.901 1.00 96.19 95 SER A CA 1
ATOM 736 C C . SER A 1 95 ? -9.448 -3.693 14.005 1.00 96.19 95 SER A C 1
ATOM 738 O O . SER A 1 95 ? -8.565 -3.792 13.147 1.00 96.19 95 SER A O 1
ATOM 740 N N . ASP A 1 96 ? -9.251 -2.969 15.109 1.00 95.25 96 ASP A N 1
ATOM 741 C CA . ASP A 1 96 ? -7.997 -2.236 15.363 1.00 95.25 96 ASP A CA 1
ATOM 742 C C . ASP A 1 96 ? -6.771 -3.162 15.357 1.00 95.25 96 ASP A C 1
ATOM 744 O O . ASP A 1 96 ? -5.680 -2.796 14.905 1.00 95.25 96 ASP A O 1
ATOM 748 N N . ALA A 1 97 ? -6.951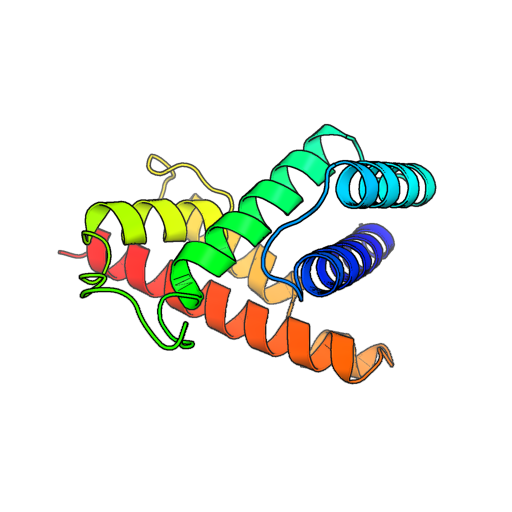 -4.406 15.810 1.00 95.56 97 ALA A N 1
ATOM 749 C CA . ALA A 1 97 ? -5.917 -5.431 15.773 1.00 95.56 97 ALA A CA 1
ATOM 750 C C . ALA A 1 97 ? -5.521 -5.802 14.333 1.00 95.56 97 ALA A C 1
ATOM 752 O O . ALA A 1 97 ? -4.327 -5.951 14.041 1.00 95.56 97 ALA A O 1
ATOM 753 N N . GLU A 1 98 ? -6.494 -5.931 13.427 1.00 95.56 98 GLU A N 1
ATOM 754 C CA . GLU A 1 98 ? -6.266 -6.211 12.006 1.00 95.56 98 GLU A CA 1
ATOM 755 C C . GLU A 1 98 ? -5.592 -5.039 11.300 1.00 95.56 98 GLU A C 1
ATOM 757 O O . GLU A 1 98 ? -4.607 -5.248 10.588 1.00 95.56 98 GLU A O 1
ATOM 762 N N . ILE A 1 99 ? -6.030 -3.811 11.579 1.00 96.69 99 ILE A N 1
ATOM 763 C CA . ILE A 1 99 ? -5.429 -2.583 11.044 1.00 96.69 99 ILE A CA 1
ATOM 764 C C . ILE A 1 99 ? -3.966 -2.473 11.483 1.00 96.69 99 ILE A C 1
ATOM 766 O O . ILE A 1 99 ? -3.064 -2.340 10.652 1.00 96.69 99 ILE A O 1
ATOM 770 N N . LYS A 1 100 ? -3.683 -2.647 12.780 1.00 95.88 100 LYS A N 1
ATOM 771 C CA . LYS A 1 100 ? -2.312 -2.630 13.315 1.00 95.88 100 LYS A CA 1
ATOM 772 C C . LYS A 1 100 ? -1.453 -3.764 12.752 1.00 95.88 100 LYS A C 1
ATOM 774 O O . LYS A 1 100 ? -0.241 -3.616 12.562 1.00 95.88 100 LYS A O 1
ATOM 779 N N . LYS A 1 101 ? -2.040 -4.935 12.492 1.00 96.56 101 LYS A N 1
ATOM 780 C CA . LYS A 1 101 ? -1.352 -6.061 11.840 1.00 96.56 101 LYS A CA 1
ATOM 781 C C . LYS A 1 101 ? -1.020 -5.743 10.380 1.00 96.56 101 LYS A C 1
ATOM 783 O O . LYS A 1 101 ? 0.109 -6.011 9.967 1.00 96.56 101 LYS A O 1
ATOM 788 N N . ALA A 1 102 ? -1.951 -5.160 9.628 1.00 94.88 102 ALA A N 1
ATOM 789 C CA . ALA A 1 102 ? -1.742 -4.735 8.248 1.00 94.88 102 ALA A CA 1
ATOM 790 C C . ALA A 1 102 ? -0.654 -3.658 8.151 1.00 94.88 102 ALA A C 1
ATOM 792 O O . ALA A 1 102 ? 0.303 -3.839 7.398 1.00 94.88 102 ALA A O 1
ATOM 793 N N . TYR A 1 103 ? -0.721 -2.633 9.004 1.00 96.44 103 TYR A N 1
ATOM 794 C CA . TYR A 1 103 ? 0.293 -1.584 9.110 1.00 96.44 103 TYR A CA 1
ATOM 795 C C . TYR A 1 103 ? 1.700 -2.159 9.332 1.00 96.44 103 TYR A C 1
ATOM 797 O O . TYR A 1 103 ? 2.601 -1.941 8.524 1.00 96.44 103 TYR A O 1
ATOM 805 N N . ARG A 1 104 ? 1.895 -2.993 10.366 1.00 95.12 104 ARG A N 1
ATOM 806 C CA . ARG A 1 104 ? 3.208 -3.615 10.648 1.00 95.12 104 ARG A CA 1
ATOM 807 C C . ARG A 1 104 ? 3.711 -4.485 9.497 1.00 95.12 104 ARG A C 1
ATOM 809 O O . ARG A 1 104 ? 4.910 -4.512 9.220 1.00 95.12 104 ARG A O 1
ATOM 816 N N . ARG A 1 105 ? 2.807 -5.215 8.835 1.00 93.50 105 ARG A N 1
ATOM 817 C CA . ARG A 1 105 ? 3.143 -6.041 7.670 1.00 93.50 105 ARG A CA 1
ATOM 818 C C . ARG A 1 105 ? 3.662 -5.175 6.524 1.00 93.50 105 ARG A C 1
ATOM 820 O O . ARG A 1 105 ? 4.705 -5.512 5.973 1.00 93.50 105 ARG A O 1
ATOM 827 N N . LEU A 1 106 ? 2.959 -4.095 6.188 1.00 90.94 106 LEU A N 1
ATOM 828 C CA . LEU A 1 106 ? 3.326 -3.183 5.104 1.00 90.94 106 LEU A CA 1
ATOM 829 C C . LEU A 1 106 ? 4.630 -2.434 5.421 1.00 90.94 106 LEU A C 1
ATOM 831 O O . LEU A 1 106 ? 5.557 -2.457 4.619 1.00 90.94 106 LEU A O 1
ATOM 835 N N . MET A 1 107 ? 4.783 -1.916 6.641 1.00 92.19 107 MET A N 1
ATOM 836 C CA . MET A 1 107 ? 6.029 -1.287 7.103 1.00 92.19 107 MET A CA 1
ATOM 837 C C . MET A 1 107 ? 7.243 -2.213 6.979 1.00 92.19 107 MET A C 1
ATOM 839 O O . MET A 1 107 ? 8.320 -1.796 6.570 1.00 92.19 107 MET A O 1
ATOM 843 N N . ASN A 1 108 ? 7.084 -3.499 7.297 1.00 89.44 108 ASN A N 1
ATOM 844 C CA . ASN A 1 108 ? 8.152 -4.483 7.134 1.00 89.44 108 ASN A CA 1
ATOM 845 C C . ASN A 1 108 ? 8.456 -4.797 5.654 1.00 89.44 108 ASN A C 1
ATOM 847 O O . ASN A 1 108 ? 9.584 -5.161 5.327 1.00 89.44 108 ASN A O 1
ATOM 851 N N . GLN A 1 109 ? 7.458 -4.695 4.772 1.00 85.19 109 GLN A N 1
ATOM 852 C CA . GLN A 1 109 ? 7.608 -4.948 3.337 1.00 85.19 109 GLN A CA 1
ATOM 853 C C . GLN A 1 109 ? 8.354 -3.813 2.628 1.00 85.19 109 GLN A C 1
ATOM 855 O O . GLN A 1 109 ? 9.203 -4.114 1.793 1.00 85.19 109 GLN A O 1
ATOM 860 N N . HIS A 1 110 ? 8.094 -2.558 3.006 1.00 86.50 110 HIS A N 1
ATOM 861 C CA . HIS A 1 110 ? 8.613 -1.372 2.315 1.00 86.50 110 HIS A CA 1
ATOM 862 C C . HIS A 1 110 ? 9.720 -0.622 3.081 1.00 86.50 110 HIS A C 1
ATOM 864 O O . HIS A 1 110 ? 10.105 0.462 2.671 1.00 86.50 110 HIS A O 1
ATOM 870 N N . HIS A 1 111 ? 10.264 -1.160 4.181 1.00 84.88 111 HIS A N 1
ATOM 871 C CA . HIS A 1 111 ? 11.279 -0.426 4.949 1.00 84.88 111 HIS A CA 1
ATOM 872 C C . HIS A 1 111 ? 12.557 -0.161 4.122 1.00 84.88 111 HIS A C 1
ATOM 874 O O . HIS A 1 111 ? 13.199 -1.141 3.720 1.00 84.88 111 HIS A O 1
ATOM 880 N N . PRO A 1 112 ? 12.995 1.104 3.947 1.00 82.44 112 PRO A N 1
ATOM 881 C CA . PRO A 1 112 ? 14.131 1.446 3.087 1.00 82.44 112 PRO A CA 1
ATOM 882 C C . PRO A 1 112 ? 15.432 0.767 3.530 1.00 82.44 112 PRO A C 1
ATOM 884 O O . PRO A 1 112 ? 16.091 0.142 2.706 1.00 82.44 112 PRO A O 1
ATOM 887 N N . ASP A 1 113 ? 15.743 0.733 4.831 1.00 85.88 113 ASP A N 1
ATOM 888 C CA . ASP A 1 113 ? 16.960 0.076 5.346 1.00 85.88 113 ASP A CA 1
ATOM 889 C C . ASP A 1 113 ? 17.096 -1.390 4.909 1.00 85.88 113 ASP A C 1
ATOM 891 O O . ASP A 1 113 ? 18.180 -1.864 4.571 1.00 85.88 113 ASP A O 1
ATOM 895 N N . LYS A 1 114 ? 15.980 -2.132 4.873 1.00 81.69 114 LYS A N 1
ATOM 896 C CA . LYS A 1 114 ? 15.982 -3.547 4.469 1.00 81.69 114 LYS A CA 1
ATOM 897 C C . LYS A 1 114 ? 16.214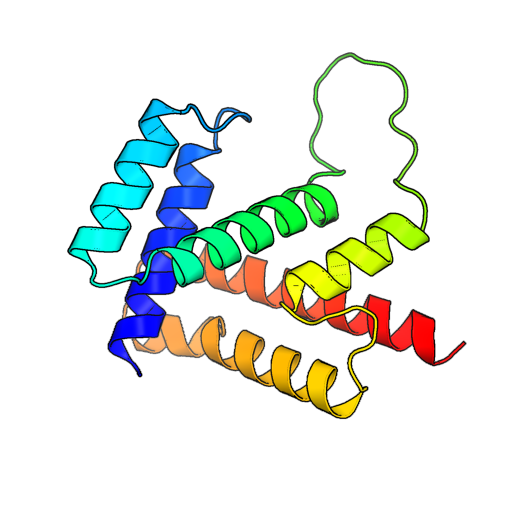 -3.733 2.977 1.00 81.69 114 LYS A C 1
ATOM 899 O O . LYS A 1 114 ? 16.530 -4.847 2.563 1.00 81.69 114 LYS A O 1
ATOM 904 N N . LEU A 1 115 ? 15.982 -2.693 2.191 1.00 80.94 115 LEU A N 1
ATOM 905 C CA . LEU A 1 115 ? 16.096 -2.685 0.740 1.00 80.94 115 LEU A CA 1
ATOM 906 C C . LEU A 1 115 ? 17.481 -2.194 0.321 1.00 80.94 115 LEU A C 1
ATOM 908 O O . LEU A 1 115 ? 18.103 -2.836 -0.522 1.00 80.94 115 LEU A O 1
ATOM 912 N N . VAL A 1 116 ? 18.014 -1.182 1.015 1.00 83.31 116 VAL A N 1
ATOM 913 C CA . VAL A 1 116 ? 19.422 -0.758 0.931 1.00 83.31 116 VAL A CA 1
ATOM 914 C C . VAL A 1 116 ? 20.348 -1.935 1.234 1.00 83.31 116 VAL A C 1
ATOM 916 O O . VAL A 1 116 ? 21.212 -2.270 0.431 1.00 83.31 116 VAL A O 1
ATOM 919 N N . ALA A 1 117 ? 20.103 -2.659 2.332 1.00 83.00 117 ALA A N 1
ATOM 920 C CA . ALA A 1 117 ? 20.893 -3.837 2.701 1.00 83.00 117 ALA A CA 1
ATOM 921 C C . ALA A 1 117 ? 20.835 -4.988 1.671 1.00 83.00 117 ALA A C 1
ATOM 923 O O . ALA A 1 117 ? 21.592 -5.950 1.778 1.00 83.00 117 ALA A O 1
ATOM 924 N N . ARG A 1 118 ? 19.922 -4.925 0.691 1.00 79.94 118 ARG A N 1
ATOM 925 C CA . ARG A 1 118 ? 19.790 -5.903 -0.401 1.00 79.94 118 ARG A CA 1
ATOM 926 C C . ARG A 1 118 ? 20.402 -5.424 -1.719 1.00 79.94 118 ARG A C 1
ATOM 928 O O . ARG A 1 118 ? 20.307 -6.164 -2.693 1.00 79.94 118 ARG A O 1
ATOM 935 N N . GLY A 1 119 ? 20.998 -4.231 -1.754 1.00 80.81 119 GLY A N 1
ATOM 936 C CA . GLY A 1 119 ? 21.605 -3.662 -2.958 1.00 80.81 119 GLY A CA 1
ATOM 937 C C . GLY A 1 119 ? 20.590 -3.365 -4.063 1.00 80.81 119 GLY A C 1
ATOM 938 O O . GLY A 1 119 ? 20.896 -3.560 -5.236 1.00 80.81 119 GLY A O 1
ATOM 939 N N . LEU A 1 120 ? 19.361 -2.981 -3.698 1.00 80.56 120 LEU A N 1
ATOM 940 C CA . LEU A 1 120 ? 18.368 -2.575 -4.692 1.00 80.56 120 LEU A CA 1
ATOM 941 C C . LEU A 1 120 ? 18.695 -1.187 -5.267 1.00 80.56 120 LEU A C 1
ATOM 943 O O . LEU A 1 120 ? 19.296 -0.386 -4.555 1.00 80.56 120 LEU A O 1
ATOM 947 N N . PRO A 1 121 ? 18.276 -0.895 -6.515 1.00 81.88 121 PRO A N 1
ATOM 948 C CA . PRO A 1 121 ? 18.452 0.421 -7.129 1.00 81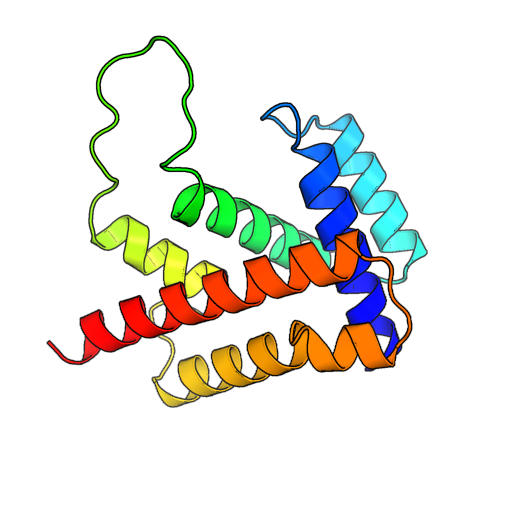.88 121 PRO A CA 1
ATOM 949 C C . PRO A 1 121 ? 17.851 1.560 -6.298 1.00 81.88 121 PRO A C 1
ATOM 951 O O . PRO A 1 121 ? 16.838 1.368 -5.611 1.00 81.88 121 PRO A O 1
ATOM 954 N N . ASP A 1 122 ? 18.432 2.752 -6.424 1.00 79.88 122 ASP A N 1
ATOM 955 C CA . ASP A 1 122 ? 18.026 3.958 -5.693 1.00 79.88 122 ASP A CA 1
ATOM 956 C C . ASP A 1 122 ? 16.555 4.315 -5.937 1.00 79.88 122 ASP A C 1
ATOM 958 O O . ASP A 1 122 ? 15.846 4.724 -5.019 1.00 79.88 122 ASP A O 1
ATOM 962 N N . GLU A 1 123 ? 16.043 4.060 -7.139 1.00 77.62 123 GLU A N 1
ATOM 963 C CA . GLU A 1 123 ? 14.643 4.269 -7.505 1.00 77.62 123 GLU A CA 1
ATOM 964 C C . GLU A 1 123 ? 13.704 3.366 -6.695 1.00 77.62 123 GLU A C 1
ATOM 966 O O . GLU A 1 123 ? 12.642 3.804 -6.247 1.00 77.62 123 GLU A O 1
ATOM 971 N N . MET A 1 124 ? 14.102 2.114 -6.437 1.00 78.94 124 MET A N 1
ATOM 972 C CA . MET A 1 124 ? 13.318 1.201 -5.598 1.00 78.94 124 MET A CA 1
ATOM 973 C C . MET A 1 124 ? 13.334 1.639 -4.133 1.00 78.94 124 MET A C 1
ATOM 975 O O . MET A 1 124 ? 12.332 1.494 -3.431 1.00 78.94 124 MET A O 1
ATOM 979 N N . ILE A 1 125 ? 14.471 2.158 -3.662 1.00 84.81 125 ILE A N 1
ATOM 980 C CA . ILE A 1 125 ? 14.631 2.668 -2.295 1.00 84.81 125 ILE A CA 1
ATOM 981 C C . ILE A 1 125 ? 13.795 3.938 -2.105 1.00 84.81 125 ILE A C 1
ATOM 983 O O . ILE A 1 125 ? 13.114 4.081 -1.083 1.00 84.81 125 ILE A O 1
ATOM 987 N N . LYS A 1 126 ? 13.787 4.830 -3.100 1.00 83.75 126 LYS A N 1
ATOM 988 C CA . LYS A 1 126 ? 12.955 6.033 -3.117 1.00 83.75 126 LYS A CA 1
ATOM 989 C C . LYS A 1 126 ? 11.473 5.671 -3.051 1.00 83.75 126 LYS A C 1
ATOM 991 O O . LYS A 1 126 ? 10.792 6.121 -2.131 1.00 83.75 126 LYS A O 1
ATOM 996 N N . LEU A 1 127 ? 11.004 4.777 -3.926 1.00 80.00 127 LEU A N 1
ATOM 997 C CA . LEU A 1 127 ? 9.604 4.342 -3.917 1.00 80.00 127 LEU A CA 1
ATOM 998 C C . LEU A 1 127 ? 9.218 3.713 -2.573 1.00 80.00 127 LEU A C 1
ATOM 1000 O O . LEU A 1 127 ? 8.155 3.982 -2.022 1.00 80.00 127 LEU A O 1
ATOM 1004 N N . ALA A 1 128 ? 10.087 2.875 -2.014 1.00 83.19 128 ALA A N 1
ATOM 1005 C CA . ALA A 1 128 ? 9.838 2.262 -0.721 1.00 83.19 128 ALA A CA 1
ATOM 1006 C C . ALA A 1 128 ? 9.743 3.298 0.411 1.00 83.19 128 ALA A C 1
ATOM 1008 O O . ALA A 1 128 ? 8.896 3.171 1.298 1.00 83.19 128 ALA A O 1
ATOM 1009 N N . THR A 1 129 ? 10.560 4.350 0.358 1.00 86.12 129 THR A N 1
ATOM 1010 C CA . THR A 1 129 ? 10.505 5.475 1.299 1.00 86.12 129 THR A CA 1
ATOM 1011 C C . THR A 1 129 ? 9.169 6.205 1.212 1.00 86.12 129 THR A C 1
ATOM 1013 O O . THR A 1 129 ? 8.509 6.375 2.240 1.00 86.12 129 THR A O 1
ATOM 1016 N N . GLU A 1 130 ? 8.735 6.552 -0.001 1.00 85.75 130 GLU A N 1
ATOM 1017 C CA . GLU A 1 130 ? 7.428 7.167 -0.266 1.00 85.75 130 GLU A CA 1
ATOM 1018 C C . GLU A 1 130 ? 6.301 6.275 0.273 1.00 85.75 130 GLU A C 1
ATOM 1020 O O . GLU A 1 130 ? 5.534 6.700 1.137 1.00 85.75 130 GLU A O 1
ATOM 1025 N N . LYS A 1 131 ? 6.285 4.981 -0.082 1.00 84.75 131 LYS A N 1
ATOM 1026 C CA . LYS A 1 131 ? 5.295 4.017 0.433 1.00 84.75 131 LYS A CA 1
ATOM 1027 C C . LYS A 1 131 ? 5.254 3.969 1.950 1.00 84.75 131 LYS A C 1
ATOM 1029 O O . LYS A 1 131 ? 4.181 3.911 2.545 1.00 84.75 131 LYS A O 1
ATOM 1034 N N . THR A 1 132 ? 6.410 3.999 2.601 1.00 90.12 132 THR A N 1
ATOM 1035 C CA . THR A 1 132 ? 6.491 3.960 4.063 1.00 90.12 132 THR A CA 1
ATOM 1036 C C . THR A 1 132 ? 5.827 5.188 4.696 1.00 90.12 132 THR A C 1
ATOM 1038 O O . THR A 1 132 ? 5.161 5.065 5.725 1.00 90.12 132 THR A O 1
ATOM 1041 N N . GLN A 1 133 ? 5.986 6.368 4.092 1.00 90.00 133 GLN A N 1
ATOM 1042 C CA . GLN A 1 133 ? 5.309 7.592 4.529 1.00 90.00 133 GLN A CA 1
ATOM 1043 C C . GLN A 1 133 ? 3.799 7.500 4.292 1.00 90.00 133 GLN A C 1
ATOM 1045 O O . GLN A 1 133 ? 3.020 7.806 5.196 1.00 90.00 133 GLN A O 1
ATOM 1050 N N . GLU A 1 13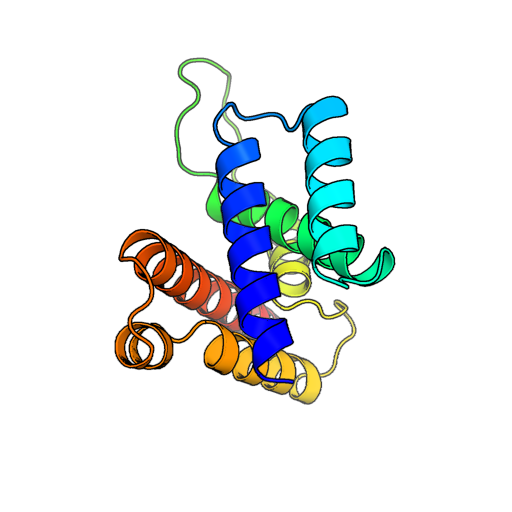4 ? 3.391 6.990 3.130 1.00 87.88 134 GLU A N 1
ATOM 1051 C CA . GLU A 1 134 ? 1.984 6.815 2.775 1.00 87.88 134 GLU A CA 1
ATOM 1052 C C . GLU A 1 134 ? 1.245 5.889 3.757 1.00 87.88 134 GLU A C 1
ATOM 1054 O O . GLU A 1 134 ? 0.185 6.221 4.292 1.00 87.88 134 GLU A O 1
ATOM 1059 N N . ILE A 1 135 ? 1.855 4.739 4.058 1.00 92.75 135 ILE A N 1
ATOM 1060 C CA . ILE A 1 135 ? 1.334 3.740 4.998 1.00 92.75 135 ILE A CA 1
ATOM 1061 C C . ILE A 1 135 ? 1.169 4.338 6.404 1.00 92.75 135 ILE A C 1
ATOM 1063 O O . ILE A 1 135 ? 0.175 4.061 7.081 1.00 92.75 135 ILE A O 1
ATOM 1067 N N . LYS A 1 136 ? 2.126 5.162 6.855 1.00 93.25 136 LYS A N 1
ATOM 1068 C CA . LYS A 1 136 ? 2.042 5.862 8.147 1.00 93.25 136 LYS A CA 1
ATOM 1069 C C . LYS A 1 136 ? 0.889 6.861 8.169 1.00 93.25 136 LYS A C 1
ATOM 1071 O O . LYS A 1 136 ? 0.126 6.868 9.131 1.00 93.25 136 LYS A O 1
ATOM 1076 N N . ALA A 1 137 ? 0.747 7.674 7.124 1.00 92.75 137 ALA A N 1
ATOM 1077 C CA . ALA A 1 137 ? -0.303 8.685 7.046 1.00 92.75 137 ALA A CA 1
ATOM 1078 C C . ALA A 1 137 ? -1.708 8.059 7.056 1.00 92.75 137 ALA A C 1
ATOM 1080 O O . ALA A 1 137 ? -2.567 8.505 7.816 1.00 92.75 137 ALA A O 1
ATOM 1081 N N . ALA A 1 138 ? -1.919 6.984 6.287 1.00 92.94 138 ALA A N 1
ATOM 1082 C CA . ALA A 1 138 ? -3.181 6.245 6.274 1.00 92.94 138 ALA A CA 1
ATOM 1083 C C . ALA A 1 138 ? -3.523 5.656 7.655 1.00 92.94 138 ALA A C 1
ATOM 1085 O O . ALA A 1 138 ? -4.637 5.826 8.152 1.00 92.94 138 ALA A O 1
ATOM 1086 N N . TYR A 1 139 ? -2.549 5.015 8.311 1.00 96.38 139 TYR A N 1
ATOM 1087 C CA . TYR A 1 139 ? -2.739 4.452 9.649 1.00 96.38 139 TYR A CA 1
ATOM 1088 C C . TYR A 1 139 ? -3.091 5.522 10.691 1.00 96.38 139 TYR A C 1
ATOM 1090 O O . TYR A 1 139 ? -4.032 5.336 11.462 1.00 96.38 139 TYR A O 1
ATOM 1098 N N . GLU A 1 140 ? -2.386 6.657 10.696 1.00 95.06 140 GLU A N 1
ATOM 1099 C CA . GLU A 1 140 ? -2.680 7.748 11.630 1.00 95.06 140 GLU A CA 1
ATOM 1100 C C . GLU A 1 140 ? -4.050 8.384 11.379 1.00 95.06 140 GLU A C 1
ATOM 1102 O O . GLU A 1 140 ? -4.729 8.748 12.340 1.00 95.06 140 GLU A O 1
ATOM 1107 N N . LEU A 1 141 ? -4.487 8.499 10.120 1.00 93.81 141 LEU A N 1
ATOM 1108 C CA . LEU A 1 141 ? -5.822 9.008 9.803 1.00 93.81 141 LEU A CA 1
ATOM 1109 C C . LEU A 1 141 ? -6.918 8.091 10.359 1.00 93.81 141 LEU A C 1
ATOM 1111 O O . LEU A 1 141 ? -7.831 8.578 11.027 1.00 93.81 141 LEU A O 1
ATOM 1115 N N . ILE A 1 142 ? -6.805 6.780 10.123 1.00 94.94 142 ILE A N 1
ATOM 1116 C CA . ILE A 1 142 ? -7.756 5.785 10.639 1.00 94.94 142 ILE A CA 1
ATOM 1117 C C . ILE A 1 142 ? -7.785 5.817 12.164 1.00 94.94 142 ILE A C 1
ATOM 1119 O O . ILE A 1 142 ? -8.857 5.876 12.761 1.00 94.94 142 ILE A O 1
ATOM 1123 N N . ARG A 1 143 ? -6.607 5.823 12.796 1.00 94.81 143 ARG A N 1
ATOM 1124 C CA . ARG A 1 143 ? -6.485 5.853 14.254 1.00 94.81 143 ARG A CA 1
ATOM 1125 C C . ARG A 1 143 ? -7.181 7.082 14.844 1.00 94.81 143 ARG A C 1
ATOM 1127 O O . ARG A 1 143 ? -8.028 6.937 15.717 1.00 94.81 143 ARG A O 1
ATOM 1134 N N . LYS A 1 144 ? -6.901 8.277 14.313 1.00 92.88 144 LYS A N 1
ATOM 1135 C CA . LYS A 1 144 ? -7.548 9.528 14.750 1.00 92.88 144 LYS A CA 1
ATOM 1136 C C . LYS A 1 144 ? -9.062 9.529 14.545 1.00 92.88 144 LYS A C 1
ATOM 1138 O O . LYS A 1 144 ? -9.765 10.154 15.324 1.00 92.88 144 LYS A O 1
ATOM 1143 N N . ALA A 1 145 ? -9.557 8.887 13.488 1.00 92.06 145 ALA A N 1
ATOM 1144 C CA . ALA A 1 145 ? -10.989 8.806 13.210 1.00 92.06 145 ALA A CA 1
ATOM 1145 C C . ALA A 1 145 ? -11.741 7.840 14.140 1.00 92.06 145 ALA A C 1
ATOM 1147 O O . ALA A 1 145 ? -12.953 7.958 14.246 1.00 92.06 145 ALA A O 1
ATOM 1148 N N . ARG A 1 146 ? -11.043 6.889 14.776 1.00 90.38 146 ARG A N 1
ATOM 1149 C CA . ARG A 1 146 ? -11.627 5.915 15.717 1.00 90.38 146 ARG A CA 1
ATOM 1150 C C . ARG A 1 146 ? -11.483 6.312 17.187 1.00 90.38 146 ARG A C 1
ATOM 1152 O O . ARG A 1 146 ? -12.192 5.779 18.030 1.00 90.38 146 ARG A O 1
ATOM 1159 N N . GLU A 1 147 ? -10.539 7.198 17.493 1.00 81.00 147 GLU A N 1
ATOM 1160 C CA . GLU A 1 147 ? -10.296 7.718 18.846 1.00 81.00 147 GLU A CA 1
ATOM 1161 C C . GLU A 1 147 ? -11.179 8.922 19.214 1.00 81.00 147 GLU A C 1
ATOM 1163 O O . GLU A 1 147 ? -11.210 9.301 20.385 1.00 81.00 147 GLU A O 1
ATOM 1168 N N . GLY A 1 148 ? -11.855 9.535 18.237 1.00 55.78 148 GLY A N 1
ATOM 1169 C CA . GLY A 1 148 ? -12.801 10.640 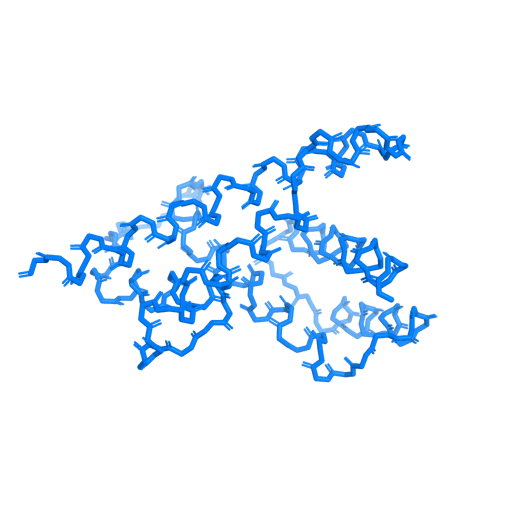18.433 1.00 55.78 148 GLY A CA 1
ATOM 1170 C C . GLY A 1 148 ? -14.232 10.204 18.180 1.00 55.78 148 GLY A C 1
ATOM 1171 O O . GLY A 1 148 ? -15.121 10.800 18.823 1.00 55.78 148 GLY A O 1
#

Sequence (148 aa):
RRRTNLQRMFLEILLHAAWADGVLQPEEQALLRRVADGLGFPPAAFDRLEAMVRAQRAFFGGGHEQPGGYGAEAPPRADRLREAYAILGVDESASDAEIKKAYRRLMNQHHPDKLVARGLPDEMIKLATEKTQEIKAAYELIRKAREG

pLDDT: mean 79.15, std 14.74, range [36.16, 96.69]

Radius of gyration: 16.07 Å; chains: 1; bounding box: 37×41×42 Å

Foldseek 3Di:
DVLVLVLLLVLLVLLVVCCPVPDNDPVSVVVSVVSCVVSVHDPVNVVLSNQLSVLLCLLVVPDDDDDDDDDDDNPPLVSNLCSLCSNLPHDLPDDPVVSVVSLVVLCVSLPLVVCVVVVDDPSSSVVSVVSNVSSVVSSVSNVVVVVD

Secondary structure (DSSP, 8-state):
--HHHHHHHHHHHHHHHHTTTSS--HHHHHHHHHHHHHTT--HHHHHHHHHHHHHHHHHH-SSS--SS-S--PPP-HHHHHHHHHHHHT--TT--HHHHHHHHHHHHHHH-HHHHHTTT--HHHHHHHHHHHHHHHHHHHHHHHHHH-